Protein AF-A0A1W2CA73-F1 (afdb_monomer_lite)

pLDDT: mean 80.07, std 20.33, range [32.25, 97.88]

Sequence (68 aa):
MRAITILQPWAELIVRRFKTIETRSWPTKYRGQLAIHAGASLPAYAKACIPEINQGNAADLGVGAFSK

Radius of gyration: 14.24 Å; chains: 1; bounding box: 32×23×37 Å

Organism: NCBI:txid112901

Structure (mmCIF, N/CA/C/O backbone):
data_AF-A0A1W2CA73-F1
#
_entry.id   AF-A0A1W2CA73-F1
#
loop_
_atom_site.group_PDB
_atom_site.id
_atom_site.type_symbol
_atom_site.label_atom_id
_atom_site.label_alt_id
_atom_site.label_comp_id
_atom_site.label_asym_id
_atom_site.label_entity_id
_atom_site.label_seq_id
_atom_site.pdbx_PDB_ins_code
_atom_site.Cartn_x
_atom_site.Cartn_y
_atom_site.Cartn_z
_atom_site.occupancy
_atom_site.B_iso_or_equiv
_atom_site.auth_seq_id
_atom_site.auth_comp_id
_atom_site.auth_asym_id
_atom_site.auth_atom_id
_atom_site.pdbx_PDB_model_num
ATOM 1 N N . MET A 1 1 ? -12.909 10.908 -1.464 1.00 84.19 1 MET A N 1
ATOM 2 C CA . MET A 1 1 ? -12.411 9.538 -1.193 1.00 84.19 1 MET A CA 1
ATOM 3 C C . MET A 1 1 ? -10.965 9.638 -0.724 1.00 84.19 1 MET A C 1
ATOM 5 O O . MET A 1 1 ? -10.254 10.477 -1.262 1.00 84.19 1 MET A O 1
ATOM 9 N N . ARG A 1 2 ? -10.533 8.874 0.289 1.00 95.00 2 ARG A N 1
ATOM 10 C CA . ARG A 1 2 ? -9.112 8.838 0.687 1.00 95.00 2 ARG A CA 1
ATOM 11 C C . ARG A 1 2 ? -8.396 7.728 -0.070 1.00 95.00 2 ARG A C 1
ATOM 13 O O . ARG A 1 2 ? -9.002 6.696 -0.341 1.00 95.00 2 ARG A O 1
ATOM 20 N N . ALA A 1 3 ? -7.123 7.943 -0.372 1.00 96.19 3 ALA A N 1
ATOM 21 C CA . ALA A 1 3 ? -6.275 6.961 -1.024 1.00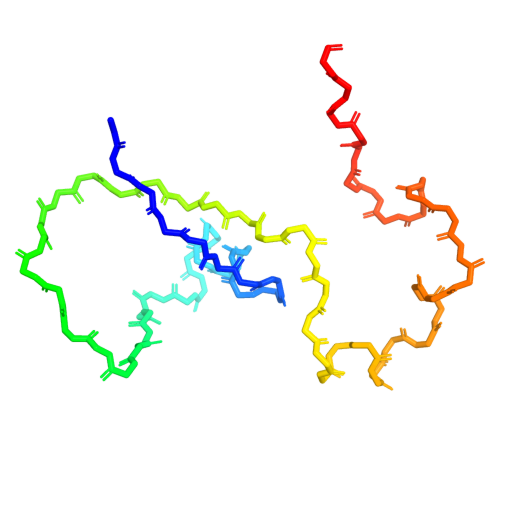 96.19 3 ALA A CA 1
ATOM 22 C C . ALA A 1 3 ? -4.928 6.857 -0.310 1.00 96.19 3 ALA A C 1
ATOM 24 O O . ALA A 1 3 ? -4.485 7.815 0.327 1.00 96.19 3 ALA A O 1
ATOM 25 N N . ILE A 1 4 ? -4.277 5.706 -0.445 1.00 96.12 4 ILE A N 1
ATOM 26 C CA . ILE A 1 4 ? -2.882 5.521 -0.054 1.00 96.12 4 ILE A CA 1
ATOM 27 C C . ILE A 1 4 ? -2.075 5.017 -1.246 1.00 96.12 4 ILE A C 1
ATOM 29 O O . ILE A 1 4 ? -2.510 4.128 -1.980 1.00 96.12 4 ILE A O 1
ATOM 33 N N . THR A 1 5 ? -0.894 5.601 -1.438 1.00 95.88 5 THR A N 1
ATOM 34 C CA . THR A 1 5 ? 0.033 5.173 -2.486 1.00 95.88 5 THR A CA 1
ATOM 35 C C . THR A 1 5 ? 0.858 3.992 -1.991 1.00 95.88 5 THR A C 1
ATOM 37 O O . THR A 1 5 ? 1.539 4.075 -0.963 1.00 95.88 5 THR A O 1
ATOM 40 N N . ILE A 1 6 ? 0.819 2.890 -2.732 1.00 95.06 6 ILE A N 1
ATOM 41 C CA . ILE A 1 6 ? 1.546 1.656 -2.439 1.00 95.06 6 ILE A CA 1
ATOM 42 C C . ILE A 1 6 ? 2.382 1.302 -3.665 1.00 95.06 6 ILE A C 1
ATOM 44 O O . ILE A 1 6 ? 1.898 1.342 -4.793 1.00 95.06 6 ILE A O 1
ATOM 48 N N . LEU A 1 7 ? 3.658 0.989 -3.450 1.00 92.56 7 LEU A N 1
ATOM 49 C CA . LEU A 1 7 ? 4.557 0.605 -4.535 1.00 92.56 7 LEU A CA 1
ATOM 50 C C . LEU A 1 7 ? 4.260 -0.823 -4.987 1.00 92.56 7 LEU A C 1
ATOM 52 O O . LEU A 1 7 ? 3.948 -1.688 -4.163 1.00 92.56 7 LEU A O 1
ATOM 56 N N . GLN A 1 8 ? 4.409 -1.080 -6.283 1.00 90.56 8 GLN A N 1
ATOM 57 C CA . GLN A 1 8 ? 4.363 -2.447 -6.787 1.00 90.56 8 GLN A CA 1
ATOM 58 C C . GLN A 1 8 ? 5.556 -3.269 -6.265 1.00 90.56 8 GLN A C 1
ATOM 60 O O . GLN A 1 8 ? 6.622 -2.695 -6.009 1.00 90.56 8 GLN A O 1
ATOM 65 N N . PRO A 1 9 ? 5.375 -4.588 -6.047 1.00 90.88 9 PRO A N 1
ATOM 66 C CA . PRO A 1 9 ? 4.182 -5.402 -6.354 1.00 90.88 9 PRO A CA 1
ATOM 67 C C . PRO A 1 9 ? 3.096 -5.395 -5.255 1.00 90.88 9 PRO A C 1
ATOM 69 O O . PRO A 1 9 ? 2.079 -6.078 -5.358 1.00 90.88 9 PRO A O 1
ATOM 72 N N . TRP A 1 10 ? 3.302 -4.656 -4.161 1.00 93.50 10 TRP A N 1
ATOM 73 C CA . TRP A 1 10 ? 2.455 -4.759 -2.969 1.00 93.50 10 TRP A CA 1
ATOM 74 C C . TRP A 1 10 ? 1.032 -4.244 -3.177 1.00 93.50 10 TRP A C 1
ATOM 76 O O . TRP A 1 10 ? 0.116 -4.753 -2.534 1.00 93.50 10 TRP A O 1
ATOM 86 N N . ALA A 1 11 ? 0.837 -3.262 -4.061 1.00 95.00 11 ALA A N 1
ATOM 87 C CA . ALA A 1 11 ? -0.493 -2.753 -4.388 1.00 95.00 11 ALA A CA 1
ATOM 88 C C . ALA A 1 11 ? -1.374 -3.863 -4.986 1.00 95.00 11 ALA A C 1
ATOM 90 O O . ALA A 1 11 ? -2.491 -4.078 -4.514 1.00 95.00 11 ALA A O 1
ATOM 91 N N . GLU A 1 12 ? -0.837 -4.624 -5.945 1.00 93.94 12 GLU A N 1
ATOM 92 C CA . GLU A 1 12 ? -1.539 -5.752 -6.567 1.00 93.94 12 GLU A CA 1
ATOM 93 C C . GLU A 1 12 ? -1.876 -6.846 -5.549 1.00 93.94 12 GLU A C 1
ATOM 95 O O . GLU A 1 12 ? -2.993 -7.364 -5.521 1.00 93.94 12 GLU A O 1
ATOM 100 N N . LEU A 1 13 ? -0.938 -7.164 -4.651 1.00 96.38 13 LEU A N 1
ATOM 101 C CA . LEU A 1 13 ? -1.155 -8.182 -3.620 1.00 96.38 13 LEU A CA 1
ATOM 102 C C . LEU A 1 13 ? -2.281 -7.805 -2.648 1.00 96.38 13 LEU A C 1
ATOM 104 O O . LEU A 1 13 ? -2.980 -8.693 -2.162 1.00 96.38 13 LEU A O 1
ATOM 108 N N . ILE A 1 14 ? -2.481 -6.514 -2.377 1.00 96.88 14 ILE A N 1
ATOM 109 C CA . ILE A 1 14 ? -3.587 -6.037 -1.538 1.00 96.88 14 ILE A CA 1
ATOM 110 C C . ILE A 1 14 ? -4.914 -6.145 -2.289 1.00 96.88 14 ILE A C 1
ATOM 112 O O . ILE A 1 14 ? -5.875 -6.690 -1.747 1.00 96.88 14 ILE A O 1
ATOM 116 N N . VAL A 1 15 ? -4.964 -5.694 -3.548 1.00 95.88 15 VAL A N 1
ATOM 117 C CA . VAL A 1 15 ? -6.172 -5.779 -4.391 1.00 95.88 15 VAL A CA 1
ATOM 118 C C . VAL A 1 15 ? -6.612 -7.236 -4.576 1.00 95.88 15 VAL A C 1
ATOM 120 O O . VAL A 1 15 ? -7.796 -7.547 -4.445 1.00 95.88 15 VAL A O 1
ATOM 123 N N . ARG A 1 16 ? -5.656 -8.152 -4.775 1.00 97.00 16 ARG A N 1
ATOM 124 C CA . ARG A 1 16 ? -5.894 -9.602 -4.870 1.00 97.00 16 ARG A CA 1
ATOM 125 C C . ARG A 1 16 ? -6.077 -10.311 -3.527 1.00 97.00 16 ARG A C 1
ATOM 127 O O . ARG A 1 16 ? -6.283 -11.519 -3.512 1.00 97.00 16 ARG A O 1
ATOM 134 N N . ARG A 1 17 ? -6.014 -9.589 -2.403 1.00 95.88 17 ARG A N 1
ATOM 135 C CA . ARG A 1 17 ? -6.175 -10.116 -1.033 1.00 95.88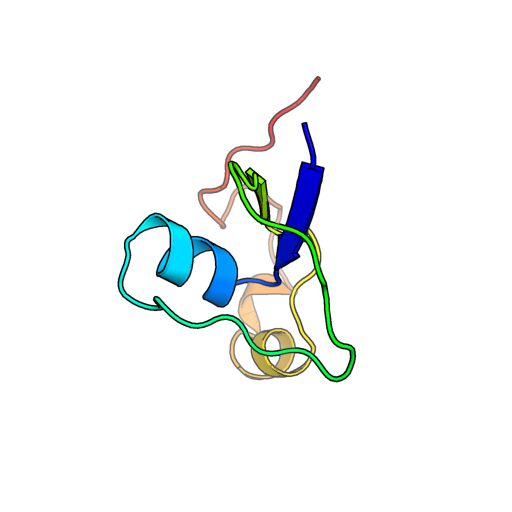 17 ARG A CA 1
ATOM 136 C C . ARG A 1 17 ? -5.110 -11.121 -0.576 1.00 95.88 17 ARG A C 1
ATOM 138 O O . ARG A 1 17 ? -5.297 -11.771 0.447 1.00 95.88 17 ARG A O 1
ATOM 145 N N . PHE A 1 18 ? -3.971 -11.202 -1.259 1.00 97.88 18 PHE A N 1
ATOM 146 C CA . PHE A 1 18 ? -2.807 -11.957 -0.782 1.00 97.88 18 PHE A CA 1
ATOM 147 C C . PHE A 1 18 ? -2.085 -11.243 0.365 1.00 97.88 18 PHE A C 1
ATOM 149 O O . PHE A 1 18 ? -1.500 -11.886 1.232 1.00 97.88 18 PHE A O 1
ATOM 156 N N . LYS A 1 19 ? -2.143 -9.906 0.395 1.00 95.88 19 LYS A N 1
ATOM 157 C CA . LYS A 1 19 ? -1.626 -9.081 1.488 1.00 95.88 19 LYS A CA 1
ATOM 158 C C . LYS A 1 19 ? -2.774 -8.336 2.154 1.00 95.88 19 LYS A C 1
ATOM 160 O O . LYS A 1 19 ? -3.333 -7.407 1.587 1.00 95.88 19 LYS A O 1
ATOM 165 N N . THR A 1 20 ? -3.105 -8.725 3.378 1.00 95.69 20 THR A N 1
ATOM 166 C CA . THR A 1 20 ? -4.212 -8.129 4.145 1.00 95.69 20 THR A CA 1
ATOM 167 C C . THR A 1 20 ? -3.760 -7.013 5.087 1.00 95.69 20 THR A C 1
ATOM 169 O O . THR A 1 20 ? -4.573 -6.181 5.478 1.00 95.69 20 THR A O 1
ATOM 172 N N . ILE A 1 21 ? -2.468 -6.972 5.432 1.00 94.94 21 ILE A N 1
ATOM 173 C CA . ILE A 1 21 ? -1.887 -5.987 6.351 1.00 94.94 21 ILE A CA 1
ATOM 174 C C . ILE A 1 21 ? -0.922 -5.078 5.595 1.00 94.94 21 ILE A C 1
ATOM 176 O O . ILE A 1 21 ? 0.050 -5.540 4.987 1.00 94.94 21 ILE A O 1
ATOM 180 N N . GLU A 1 22 ? -1.172 -3.776 5.681 1.00 94.00 22 GLU A N 1
ATOM 181 C CA . GLU A 1 22 ? -0.291 -2.711 5.213 1.00 94.00 22 GLU A CA 1
ATOM 182 C C . GLU A 1 22 ? 0.440 -2.080 6.410 1.00 94.00 22 GLU A C 1
ATOM 184 O O . GLU A 1 22 ? -0.145 -1.905 7.477 1.00 94.00 22 GLU A O 1
ATOM 189 N N . THR A 1 23 ? 1.746 -1.833 6.267 1.00 95.56 23 THR A N 1
ATOM 190 C CA . THR A 1 23 ? 2.627 -1.378 7.357 1.00 95.56 23 THR A CA 1
ATOM 191 C C . THR A 1 23 ? 3.320 -0.073 6.981 1.00 95.56 23 THR A C 1
ATOM 193 O O . THR A 1 23 ? 3.882 0.034 5.888 1.00 95.56 23 THR A O 1
ATOM 196 N N . ARG A 1 24 ? 3.349 0.894 7.906 1.00 94.06 24 ARG A N 1
ATOM 197 C CA . ARG A 1 24 ? 4.006 2.204 7.757 1.00 94.06 24 ARG A CA 1
ATOM 198 C C . ARG A 1 24 ? 4.689 2.620 9.055 1.00 94.06 24 ARG A C 1
ATOM 200 O O . ARG A 1 24 ? 4.332 2.145 10.127 1.00 94.06 24 ARG A O 1
ATOM 207 N N . SER A 1 25 ? 5.642 3.542 8.953 1.00 97.25 25 SER A N 1
ATOM 208 C CA . SER A 1 25 ? 6.340 4.127 10.105 1.00 97.25 25 SER A CA 1
ATOM 209 C C . SER A 1 25 ? 5.490 5.114 10.909 1.00 97.25 25 SER A C 1
ATOM 211 O O . SER A 1 25 ? 5.865 5.471 12.021 1.00 97.25 25 SER A O 1
ATOM 213 N N 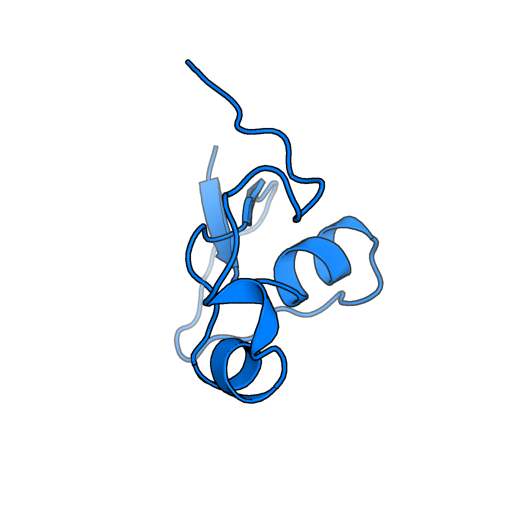. TRP A 1 26 ? 4.356 5.563 10.366 1.00 96.38 26 TRP A N 1
ATOM 214 C CA . TRP A 1 26 ? 3.464 6.524 11.007 1.00 96.38 26 TRP A CA 1
ATOM 215 C C . TRP A 1 26 ? 2.056 5.935 11.192 1.00 96.38 26 TRP A C 1
ATOM 217 O O . TRP A 1 26 ? 1.574 5.200 10.326 1.00 96.38 26 TRP A O 1
ATOM 227 N N . PRO A 1 27 ? 1.374 6.248 12.308 1.00 95.56 27 PRO A N 1
ATOM 228 C CA . PRO A 1 27 ? 0.040 5.732 12.587 1.00 95.56 27 PRO A CA 1
ATOM 229 C C . PRO A 1 27 ? -1.053 6.543 11.878 1.00 95.56 27 PRO A C 1
ATOM 231 O O . PRO A 1 27 ? -0.951 7.759 11.724 1.00 95.56 27 PRO A O 1
ATOM 234 N N . THR A 1 28 ? -2.169 5.894 11.540 1.00 94.50 28 THR A N 1
ATOM 235 C CA . THR A 1 28 ? -3.383 6.559 11.039 1.00 94.50 28 THR A CA 1
ATOM 236 C C . THR A 1 28 ? -4.599 6.213 11.893 1.00 94.50 28 THR A C 1
ATOM 238 O O . THR A 1 28 ? -4.819 5.057 12.250 1.00 94.50 28 THR A O 1
ATOM 241 N N . LYS A 1 29 ? -5.422 7.221 12.215 1.00 95.94 29 LYS A N 1
ATOM 242 C CA . LYS A 1 29 ? -6.716 7.033 12.901 1.00 95.94 29 LYS A CA 1
ATOM 243 C C . LYS A 1 29 ? -7.871 6.747 11.932 1.00 95.94 29 LYS A C 1
ATOM 245 O O . LYS A 1 29 ? -8.992 6.517 12.374 1.00 95.94 29 LYS A O 1
ATOM 250 N N . TYR A 1 30 ? -7.629 6.805 10.621 1.00 94.88 30 TYR A N 1
ATOM 251 C CA . TYR A 1 30 ? -8.679 6.664 9.615 1.00 94.88 30 TYR A CA 1
ATOM 252 C C . TYR A 1 30 ? -9.277 5.251 9.595 1.00 94.88 30 TYR A C 1
ATOM 254 O O . TYR A 1 30 ? -8.552 4.261 9.686 1.00 94.88 30 TYR A O 1
ATOM 262 N N . ARG A 1 31 ? -10.602 5.170 9.440 1.00 96.06 31 ARG A N 1
ATOM 263 C CA . ARG A 1 31 ? -11.374 3.932 9.276 1.00 96.06 31 ARG A CA 1
ATOM 264 C C . ARG A 1 31 ? -12.457 4.165 8.227 1.00 96.06 31 ARG A C 1
ATOM 266 O O . ARG A 1 31 ? -13.051 5.240 8.202 1.00 96.06 31 ARG A O 1
ATOM 273 N N . GLY A 1 32 ? -12.706 3.171 7.381 1.00 95.12 32 GLY A N 1
ATOM 274 C CA . GLY A 1 32 ? -13.667 3.252 6.279 1.00 95.12 32 GLY A CA 1
ATOM 275 C C . GLY A 1 32 ? -13.048 2.863 4.937 1.00 95.12 32 GLY A C 1
ATOM 276 O O . GLY A 1 32 ? -11.976 2.262 4.891 1.00 95.12 32 GLY A O 1
ATOM 277 N N . GLN A 1 33 ? -13.738 3.197 3.846 1.00 95.81 33 GLN A N 1
ATOM 278 C CA . GLN A 1 33 ? -13.293 2.886 2.485 1.00 95.81 33 GLN A CA 1
ATOM 279 C C . GLN A 1 33 ? -12.002 3.634 2.130 1.00 95.81 33 GLN A C 1
ATOM 281 O O . GLN A 1 33 ? -11.956 4.863 2.147 1.00 95.81 33 GLN A O 1
ATOM 286 N N . LEU A 1 34 ? -10.966 2.888 1.756 1.00 94.94 34 LEU A N 1
ATOM 287 C CA . LEU A 1 34 ? -9.668 3.427 1.370 1.00 94.94 34 LEU A CA 1
ATOM 288 C C . LEU A 1 34 ? -9.314 2.940 -0.034 1.00 94.94 34 LEU A C 1
ATOM 290 O O . LEU A 1 34 ? -9.234 1.737 -0.269 1.00 94.94 34 LEU A O 1
ATOM 294 N N . ALA A 1 35 ? -9.094 3.870 -0.959 1.00 96.81 35 ALA A N 1
ATOM 295 C CA . ALA A 1 35 ? -8.617 3.535 -2.291 1.00 96.81 35 ALA A CA 1
ATOM 296 C C . ALA A 1 35 ? -7.124 3.176 -2.263 1.00 96.81 35 ALA A C 1
ATOM 298 O O . ALA A 1 35 ? -6.332 3.778 -1.531 1.00 96.81 35 ALA A O 1
ATOM 299 N N . ILE A 1 36 ? -6.737 2.213 -3.095 1.00 96.38 36 ILE A N 1
ATOM 300 C CA . ILE A 1 36 ? -5.341 1.831 -3.302 1.00 96.38 36 ILE A CA 1
ATOM 301 C C . ILE A 1 36 ? -4.860 2.484 -4.593 1.00 96.38 36 ILE A C 1
ATOM 303 O O . ILE A 1 36 ? -5.421 2.242 -5.658 1.00 96.38 36 ILE A O 1
ATOM 307 N N . HIS A 1 37 ? -3.824 3.312 -4.495 1.00 95.94 37 HIS A N 1
ATOM 308 C CA . HIS A 1 37 ? -3.146 3.894 -5.647 1.00 95.94 37 HIS A CA 1
ATOM 309 C C . HIS A 1 37 ? -1.823 3.154 -5.868 1.00 95.94 37 HIS A C 1
ATOM 311 O O . HIS A 1 37 ? -0.943 3.178 -5.003 1.00 95.94 37 HIS A O 1
ATOM 317 N N . ALA A 1 38 ? -1.684 2.483 -7.012 1.00 94.62 38 ALA A N 1
ATOM 318 C CA . ALA A 1 38 ? -0.427 1.859 -7.404 1.00 94.62 38 ALA A CA 1
ATOM 319 C C . ALA A 1 38 ? 0.567 2.948 -7.832 1.00 94.62 38 ALA A C 1
ATOM 321 O O . ALA A 1 38 ? 0.319 3.685 -8.782 1.00 94.62 38 ALA A O 1
ATOM 322 N N . GLY A 1 39 ? 1.680 3.073 -7.109 1.00 91.31 39 GLY A N 1
ATOM 323 C CA . GLY A 1 39 ? 2.712 4.052 -7.441 1.00 91.31 39 GLY A CA 1
ATOM 324 C C . GLY A 1 39 ? 3.329 3.775 -8.815 1.00 91.31 39 GLY A C 1
ATOM 325 O O . GLY A 1 39 ? 3.648 2.630 -9.123 1.00 91.31 39 GLY A O 1
ATOM 326 N N . ALA A 1 40 ? 3.531 4.827 -9.612 1.00 88.75 40 ALA A N 1
ATOM 327 C CA . ALA A 1 40 ? 4.083 4.720 -10.966 1.00 88.75 40 ALA A CA 1
ATOM 328 C C . ALA A 1 40 ? 5.563 4.296 -10.995 1.00 88.75 40 ALA A C 1
ATOM 330 O O . ALA A 1 40 ? 6.022 3.677 -11.950 1.00 88.75 40 ALA A O 1
ATOM 331 N N . SER A 1 41 ? 6.322 4.629 -9.948 1.00 84.56 41 SER A N 1
ATOM 332 C CA . SER A 1 41 ? 7.753 4.337 -9.879 1.00 84.56 41 SER A CA 1
ATOM 333 C C . SER A 1 41 ? 8.023 2.969 -9.269 1.00 84.56 41 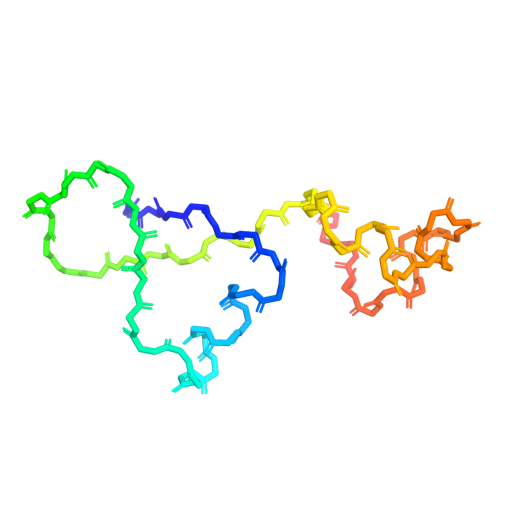SER A C 1
ATOM 335 O O . SER A 1 41 ? 7.505 2.635 -8.201 1.00 84.56 41 SER A O 1
ATOM 337 N N . LEU A 1 42 ? 8.938 2.224 -9.886 1.00 81.19 42 LEU A N 1
ATOM 338 C CA . LEU A 1 42 ? 9.474 1.008 -9.290 1.00 81.19 42 LEU A CA 1
ATOM 339 C C . LEU A 1 42 ? 10.343 1.327 -8.063 1.00 81.19 42 LEU A C 1
ATOM 341 O O . LEU A 1 42 ? 11.166 2.251 -8.109 1.00 81.19 42 LEU A O 1
ATOM 345 N N . PRO A 1 43 ? 10.211 0.559 -6.970 1.00 82.19 43 PRO A N 1
ATOM 346 C CA . PRO A 1 43 ? 11.115 0.673 -5.836 1.00 82.19 43 PRO A CA 1
ATOM 347 C C . PRO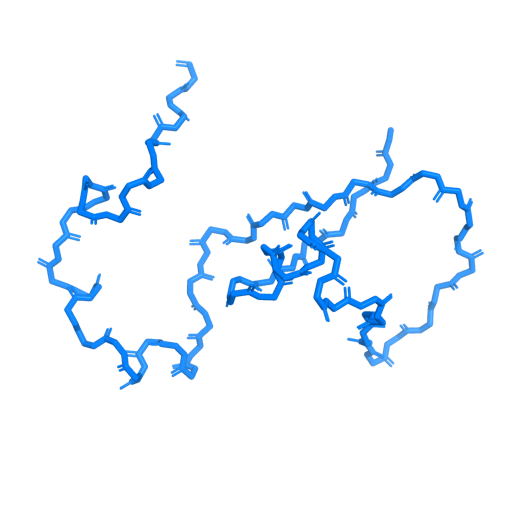 A 1 43 ? 12.530 0.215 -6.206 1.00 82.19 43 PRO A C 1
ATOM 349 O O . PRO A 1 43 ? 12.717 -0.618 -7.090 1.00 82.19 43 PRO A O 1
ATOM 352 N N . ALA A 1 44 ? 13.531 0.724 -5.483 1.00 81.62 44 ALA A N 1
ATOM 353 C CA . ALA A 1 44 ? 14.942 0.435 -5.746 1.00 81.62 44 ALA A CA 1
ATOM 354 C C . ALA A 1 44 ? 15.258 -1.072 -5.770 1.00 81.62 44 ALA A C 1
ATOM 356 O O . ALA A 1 44 ? 15.967 -1.527 -6.662 1.00 81.62 44 ALA A O 1
ATOM 357 N N . TYR A 1 45 ? 14.674 -1.852 -4.852 1.00 81.19 45 TYR A N 1
ATOM 358 C CA . TYR A 1 45 ? 14.870 -3.305 -4.834 1.00 81.19 45 TYR A CA 1
ATOM 359 C C . TYR A 1 45 ? 14.321 -3.978 -6.102 1.00 81.19 45 TYR A C 1
ATOM 361 O O . TYR A 1 45 ? 14.947 -4.887 -6.629 1.00 81.19 45 TYR A O 1
ATOM 369 N N . ALA A 1 46 ? 13.191 -3.508 -6.642 1.00 77.69 46 ALA A N 1
ATOM 370 C CA . ALA A 1 46 ? 12.615 -4.076 -7.859 1.00 77.69 46 ALA A CA 1
ATOM 371 C C . ALA A 1 46 ? 13.450 -3.717 -9.094 1.00 77.69 46 ALA A C 1
ATOM 373 O O . ALA A 1 46 ? 13.656 -4.564 -9.956 1.00 77.69 46 ALA A O 1
ATOM 374 N N . LYS A 1 47 ? 13.997 -2.495 -9.146 1.00 75.69 47 LYS A N 1
ATOM 375 C CA . LYS A 1 47 ? 14.913 -2.070 -10.219 1.00 75.69 47 LYS A CA 1
ATOM 376 C C . LYS A 1 47 ? 16.189 -2.912 -10.279 1.00 75.69 47 LYS A C 1
ATOM 378 O O . LYS A 1 47 ? 16.720 -3.108 -11.365 1.00 75.69 47 LYS A O 1
ATOM 383 N N . ALA A 1 48 ? 16.677 -3.379 -9.128 1.00 78.00 48 ALA A N 1
ATOM 384 C CA . ALA A 1 48 ? 17.862 -4.230 -9.047 1.00 78.00 48 ALA A CA 1
ATOM 385 C C . ALA A 1 48 ? 17.583 -5.679 -9.482 1.00 78.00 48 ALA A C 1
ATOM 387 O O . ALA A 1 48 ? 18.464 -6.329 -10.033 1.00 78.00 48 ALA A O 1
ATOM 388 N N . CYS A 1 49 ? 16.370 -6.183 -9.237 1.00 71.88 49 CYS A N 1
ATOM 389 C CA . CYS A 1 49 ? 16.007 -7.570 -9.532 1.00 71.88 49 CYS A CA 1
ATOM 390 C C . CYS A 1 49 ? 15.433 -7.786 -10.939 1.00 71.88 49 CYS A C 1
ATOM 392 O O . CYS A 1 49 ? 15.386 -8.931 -11.375 1.00 71.88 49 CYS A O 1
ATOM 394 N N . ILE A 1 50 ? 14.981 -6.730 -11.629 1.00 69.06 50 ILE A N 1
ATOM 395 C CA . ILE A 1 50 ? 14.417 -6.826 -12.984 1.00 69.06 50 ILE A CA 1
ATOM 396 C C . ILE A 1 50 ? 15.134 -5.827 -13.907 1.00 69.06 50 ILE A C 1
ATOM 398 O O . ILE A 1 50 ? 14.666 -4.696 -14.087 1.00 69.06 50 ILE A O 1
ATOM 402 N N . PRO A 1 51 ? 16.304 -6.198 -14.455 1.00 60.66 51 PRO A N 1
ATOM 403 C CA . PRO A 1 51 ? 17.094 -5.306 -15.295 1.00 60.66 51 PRO A CA 1
ATOM 404 C C . PRO A 1 51 ? 16.390 -4.970 -16.617 1.00 60.66 51 PRO A C 1
ATOM 406 O O . PRO A 1 51 ? 16.593 -3.866 -17.126 1.00 60.66 51 PRO A O 1
ATOM 409 N N . GLU A 1 52 ? 15.522 -5.851 -17.137 1.00 62.38 52 GLU A N 1
ATOM 410 C CA . GLU A 1 52 ? 14.848 -5.655 -18.429 1.00 62.38 52 GLU A CA 1
ATOM 411 C C . GLU A 1 52 ? 13.846 -4.488 -18.415 1.00 62.38 52 GLU A C 1
ATOM 413 O O . GLU A 1 52 ? 13.642 -3.839 -19.439 1.00 62.38 52 GLU A O 1
ATOM 418 N N . ILE A 1 53 ? 13.282 -4.133 -17.251 1.00 59.56 53 ILE A N 1
ATOM 419 C CA . ILE A 1 53 ? 12.349 -2.993 -17.146 1.00 59.56 53 ILE A CA 1
ATOM 420 C C . ILE A 1 53 ? 13.067 -1.650 -17.364 1.00 59.56 53 ILE A C 1
ATOM 422 O O . ILE A 1 53 ? 12.440 -0.648 -17.703 1.00 59.56 53 ILE A O 1
ATOM 426 N N . ASN A 1 54 ? 14.392 -1.605 -17.217 1.00 53.00 54 ASN A N 1
ATOM 427 C CA . ASN A 1 54 ? 15.159 -0.381 -17.445 1.00 53.00 54 ASN A CA 1
ATOM 428 C C . ASN A 1 54 ? 15.469 -0.128 -18.935 1.00 53.00 54 ASN A C 1
ATOM 430 O O . ASN A 1 54 ? 16.014 0.928 -19.249 1.00 53.00 54 ASN A O 1
ATOM 434 N N . GLN A 1 55 ? 15.156 -1.067 -19.841 1.00 52.28 55 GLN A N 1
ATOM 435 C CA . GLN A 1 55 ? 15.562 -1.009 -21.255 1.00 52.28 55 GLN A CA 1
ATOM 436 C C . GLN A 1 55 ? 14.407 -0.889 -22.265 1.00 52.28 55 GLN A C 1
ATOM 438 O O . GLN A 1 55 ? 14.674 -0.596 -23.428 1.00 52.28 55 GLN A O 1
ATOM 443 N N . GLY A 1 56 ? 13.144 -1.062 -21.867 1.00 43.84 56 GLY A N 1
ATOM 444 C CA . GLY A 1 56 ? 12.029 -1.181 -22.816 1.00 43.84 56 GLY A CA 1
ATOM 445 C C . GLY A 1 56 ? 10.826 -0.317 -22.465 1.00 43.84 56 GLY A C 1
ATOM 446 O O . GLY A 1 56 ? 10.458 -0.187 -21.302 1.00 43.84 56 GLY A O 1
ATOM 447 N N . ASN A 1 57 ? 10.231 0.288 -23.493 1.00 48.53 57 ASN A N 1
ATOM 448 C CA . ASN A 1 57 ? 9.029 1.119 -23.463 1.00 48.53 57 ASN A CA 1
ATOM 449 C C . ASN A 1 57 ? 7.928 0.598 -22.524 1.00 48.53 57 ASN A C 1
ATOM 451 O O . ASN A 1 57 ? 7.715 -0.604 -22.390 1.00 48.53 57 ASN A O 1
ATOM 455 N N . ALA A 1 58 ? 7.109 1.524 -22.012 1.00 48.25 58 ALA A N 1
ATOM 456 C CA . ALA A 1 58 ? 5.898 1.259 -21.222 1.00 48.25 58 ALA A CA 1
ATOM 457 C C . ALA A 1 58 ? 4.896 0.253 -21.850 1.00 48.25 58 ALA A C 1
ATOM 459 O O . ALA A 1 58 ? 3.936 -0.138 -21.191 1.00 48.25 58 ALA A O 1
ATOM 460 N N . ALA A 1 59 ? 5.112 -0.170 -23.100 1.00 47.88 59 ALA A N 1
ATOM 461 C CA . ALA A 1 59 ? 4.353 -1.197 -23.804 1.00 47.88 59 ALA A CA 1
ATOM 462 C C . ALA A 1 59 ? 4.626 -2.635 -23.308 1.00 47.88 59 ALA A C 1
ATOM 464 O O . ALA A 1 59 ? 3.714 -3.456 -23.355 1.00 47.88 59 ALA A O 1
ATOM 465 N N . ASP A 1 60 ? 5.820 -2.939 -22.783 1.00 47.31 60 ASP A N 1
ATOM 466 C CA . ASP A 1 60 ? 6.200 -4.323 -22.432 1.00 47.31 60 ASP A CA 1
ATOM 467 C C . ASP A 1 60 ? 5.660 -4.791 -21.070 1.00 47.31 60 ASP A C 1
ATOM 469 O O . ASP A 1 60 ? 5.667 -5.980 -20.759 1.00 47.31 60 ASP A O 1
ATOM 473 N N . LEU A 1 61 ? 5.144 -3.874 -20.246 1.00 52.66 61 LEU A N 1
ATOM 474 C CA . LEU A 1 61 ? 4.671 -4.196 -18.897 1.00 52.66 61 LEU A CA 1
ATOM 475 C C . LEU A 1 61 ? 3.196 -4.619 -18.823 1.00 52.66 61 LEU A C 1
ATOM 477 O O . LEU A 1 61 ? 2.712 -4.888 -17.725 1.00 52.66 61 LEU A O 1
ATOM 481 N N . GLY A 1 62 ? 2.444 -4.645 -19.930 1.00 44.03 62 GLY A N 1
ATOM 482 C CA . GLY A 1 62 ? 1.015 -5.010 -19.927 1.00 44.03 62 GLY A CA 1
ATOM 483 C C . GLY A 1 62 ? 0.106 -4.106 -19.068 1.00 44.03 62 GLY A C 1
ATOM 484 O O . GLY A 1 62 ? -1.111 -4.274 -19.055 1.00 44.03 62 GLY A O 1
ATOM 485 N N . VAL A 1 63 ? 0.667 -3.113 -18.376 1.00 50.59 63 VAL A N 1
ATOM 486 C CA . VAL A 1 63 ? -0.040 -1.987 -17.771 1.00 50.59 63 VAL A CA 1
ATOM 487 C C . VAL A 1 63 ? -0.240 -0.963 -18.870 1.00 50.59 63 VAL A C 1
ATOM 489 O O . VAL A 1 63 ? 0.585 -0.077 -19.076 1.00 50.59 63 VAL A O 1
ATOM 492 N N . GLY A 1 64 ? -1.331 -1.144 -19.616 1.00 36.97 64 GLY A N 1
ATOM 493 C CA . GLY A 1 64 ? -1.780 -0.187 -20.613 1.00 36.97 64 GLY A CA 1
ATOM 494 C C . GLY A 1 64 ? -1.669 1.227 -20.058 1.00 36.97 64 GLY A C 1
ATOM 495 O O . GLY A 1 64 ? -2.201 1.533 -18.987 1.00 36.97 64 GLY A O 1
ATOM 496 N N . ALA A 1 65 ? -0.926 2.066 -20.775 1.00 42.72 65 ALA A N 1
ATOM 497 C CA . ALA A 1 65 ? -0.892 3.491 -20.542 1.00 42.72 65 ALA A CA 1
ATOM 498 C C . ALA A 1 65 ? -2.338 3.997 -20.558 1.00 42.72 65 ALA A C 1
ATOM 500 O O . ALA A 1 65 ? -2.958 4.101 -21.615 1.00 42.72 65 ALA A O 1
ATOM 501 N N . PHE A 1 66 ? -2.890 4.288 -19.380 1.00 44.41 66 PHE A N 1
ATOM 502 C CA . PHE A 1 66 ? -4.096 5.092 -19.275 1.00 44.41 66 PHE A CA 1
ATOM 503 C C . PHE A 1 66 ? -3.703 6.506 -19.702 1.00 44.41 66 PHE A C 1
ATOM 505 O O . PHE A 1 66 ? -3.295 7.340 -18.893 1.00 44.41 66 PHE A O 1
ATOM 512 N N . SER A 1 67 ? -3.743 6.730 -21.016 1.00 32.25 67 SER A N 1
ATOM 513 C CA . SER A 1 67 ? -3.832 8.067 -21.575 1.00 32.25 67 SER A CA 1
ATOM 514 C C . SER A 1 67 ? -5.076 8.731 -20.998 1.00 32.25 67 SER A C 1
ATOM 516 O O . SER A 1 67 ? -6.107 8.083 -20.806 1.00 32.25 67 SER A O 1
ATOM 518 N N . LYS A 1 68 ? -4.934 10.023 -20.710 1.00 44.88 68 LYS A N 1
ATOM 519 C CA . LYS A 1 68 ? -6.068 10.926 -20.529 1.00 44.88 68 LYS A CA 1
ATOM 520 C C . LYS A 1 68 ? -7.015 10.849 -21.722 1.00 44.88 68 LYS A C 1
ATOM 522 O O . LYS A 1 68 ? -6.509 10.547 -22.832 1.00 44.88 68 LYS A O 1
#

Secondary structure (DSSP, 8-state):
-EEEEE-TTHHHHHHTTS------SS-----S-EEEEEPSSPPHHHHHH-GGGGTS-TTTTS------

Foldseek 3Di:
DAEDEDEPPVLVCVVVVVDVDDDDPDDDPDDDDYHYHYDPDHDPVVCVVCVVVVPDDPVVPPPPPPDD

InterPro domains:
  IPR007374 ASCH domain [PF04266] (5-48)
  IPR015947 PUA-like superfamily [SSF88697] (1-48)

=== Feature glossary ===
The features interleaved in this record are:

— What the protein is —

Sequence gives the chain of amino acids in standard one-letter code (A=alanine, C=cysteine, …, Y=tyrosine), read N→C. It is the only feature that is directly encoded by the gene; all structural features are derived from the folded form of this sequence.

Database cross-references. InterPro integrates a dozen domain/family signature databases into unified entries with residue-range hits. GO terms attach function/process/location labels with evidence codes. CATH codes position the fold in a four-level structural taxonomy. Organism is the NCBI-taxonomy species name.

— Where its atoms are —

Atomic coordinates in PDBx/mmCIF format — the same representation the Protein Data Bank distributes. Each line of the _atom_site loop places one backbone atom in Cartesian space (units: ångströms, origin: arbitrary).

The six renders are orthographic views along the three Cartesian axes in both directions. Representation (cartoon, sticks, or surface) and color scheme (sequence-rainbow or by-chain) vary across proteins so the training set covers all the common visualization conventions.

— Local backbone conformation —

Eight-state secondary structure (DSSP): H is the canonical α-helix, G the tighter 3₁₀-helix, I the wider π-helix; E/B are β-structure, T and S are turns and bends, and '-' is everything else. DSSP derives these from the pattern of main-chain N–H···O=C hydrogen bonds, not from the sequence.

P-SEA three-state annotation labels each residue as helix, strand, or coil based purely on the geometry of the Cα trace. It serves as a fallback when the full backbone (and thus DSSP) is unavailable.

The φ/ψ torsion pair specifies the backbone conformation at each residue. φ rotates about the N–Cα bond, ψ about the Cα–C bond. Steric clashes forbid most of the (φ, ψ) plane — the allowed regions (α-helix basin, β-sheet basin, left-handed helix) are the Ramachandran-allowed regions.

— Global shape and packing —

The geometric summary reports three shape descriptors. Rg (radius of gyration) measures how spread out the Cα atoms are about their centre of mass; compact globular proteins have small Rg, elongated or unfolded ones large. Cα contacts (<8 Å, |i−j|>4) count long-range residue pairs in spatial proximity — high for tightly packed folds, near zero for rods or random coil. The bounding-box extents give the protein's footprint along x, y, z in Å.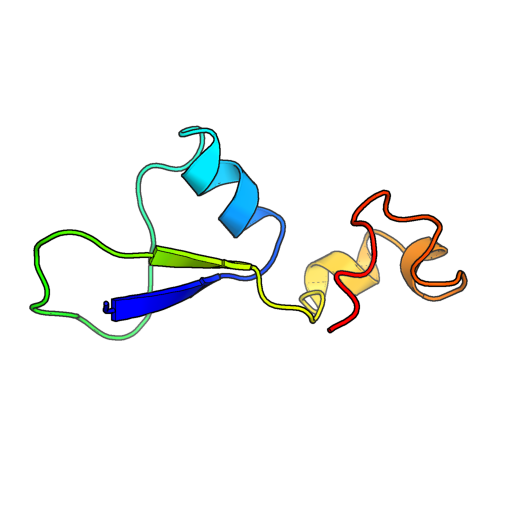

Solvent-accessible surface area (SASA) is the area in Å² traced out by the centre of a 1.4 Å probe sphere (a water molecule) rolled over the protein's van der Waals surface (Shrake–Rupley / Lee–Richards construction). Buried residues have near-zero SASA; fully exposed residues can exceed 200 Å². The total SASA scales roughly with the number of surface residues.

The contact map is a binary N×N matrix image: pixel (i, j) is dark where Cα_i and Cα_j are within 8 Å and |i−j|>4. Because the |i−j|>4 filter removes local helical contacts, off-diagonal stripes parallel to the main diagonal indicate parallel β-sheets; stripes perpendicular to it indicate antiparallel β-sheets. The Ramachandran plot scatters every residue's (φ, ψ) pair against the sterically allowed regions. The PAE heatmap renders the predicted-aligned-error matrix.

— Structural neighborhood —

3Di is Foldseek's structural alphabet. Each residue is assigned one of twenty discrete states based on how its Cα sits relative to its spatial (not sequential) neighbors. Aligning 3Di strings finds structural homologs roughly as well as full 3D superposition, but orders of magnitude faster.

Nearest PDB neighbors are the top structural matches found by Foldseek when searching this structure against the entire Protein Data Bank. Each hit reports a TM-score (0 to 1; >0.5 almost always implies the same fold) and an E-value. These are *structural* homologs — they may share no detectable sequence similarity.

— Confidence and disorder —

For AlphaFold models, the B-factor field carries pLDDT — the model's own estimate of local accuracy on a 0–100 scale. Regions with pLDDT<50 should be treated as essentially unmodeled; they often correspond to intrinsically disordered segments.

Crystallographic B-factors measure how much each atom's electron density is smeared out, in Å². They rise in mobile loops and surface residues and fall in the buried interior. In AlphaFold models this column is repurposed to hold pLDDT instead.

Predicted aligned error is AlphaFold's pairwise confidence. Unlike pLDDT (per-residue), PAE is per-residue-pair and captures whether two parts of the structure are correctly placed relative to each other. Units are ångströms of expected positional error.